Protein AF-A0A194VK82-F1 (afdb_monomer_lite)

Sequence (152 aa):
MAHIVFFLHLVWDFVESDFITFAVPNTAFGVLGAIASSGKITTNQTRRIMLFVIPGTLALNYALGPWRQGVFIMVLTWLYNDLGGGDELFLRELIIAVAYGLFNSGSLDVATGPGNSLSPIGVVWTSIISGIILTTMQVQDLRVIGNAAARL

pLDDT: mean 87.34, std 8.4, range [59.19, 97.19]

Secondary structure (DSSP, 8-state):
-HHHHHHHHHHHHHHHHHIIIIIHHHHHHHHHHHHHHTTSS-HHHHHHHHHHHHHHHHHHHHHHS-HHHHHHHHHHHHHHHTS-TTTSHHHHHHHHHHHHHHHHHHHHHHHH-TT----HHHHHHHHHHHHHHHHHTHHHHHHHHHHHHTT-

Foldseek 3Di:
DVVVVVVVVVVVVVVVVCCVVPVVVVVVVVVVVCCVVVPVADPVRVVVVCVCVLVVQLVVLVVLPLNVLSVVLVVLVCCVPVVVLVVDLLSVQLSVLVNQLSVQLSVVRSVQPPPDHQDPVSNVVSNVSSVCSSPPVSVVVVVVVVVVVVVD

Organism: Cytospora mali (NCBI:txid578113)

Structure (mmCIF, N/CA/C/O backbone):
data_AF-A0A194VK82-F1
#
_entry.id   AF-A0A194VK82-F1
#
loop_
_atom_site.group_PDB
_atom_site.id
_atom_site.type_symbol
_atom_site.label_atom_id
_atom_site.label_alt_id
_atom_site.label_comp_id
_atom_site.label_asym_id
_atom_site.label_entity_id
_atom_site.label_seq_id
_atom_site.pdbx_PDB_ins_code
_atom_site.Cartn_x
_atom_site.Cartn_y
_atom_site.Cartn_z
_atom_site.occupancy
_atom_site.B_iso_or_equiv
_atom_site.auth_seq_id
_atom_site.auth_comp_id
_atom_site.auth_asym_id
_atom_site.auth_atom_id
_atom_site.pdbx_PDB_model_num
ATOM 1 N N . MET A 1 1 ? 11.999 30.332 -23.760 1.00 65.19 1 MET A N 1
ATOM 2 C CA . MET A 1 1 ? 10.694 29.729 -24.114 1.00 65.19 1 MET A CA 1
ATOM 3 C C . MET A 1 1 ? 10.741 28.201 -24.139 1.00 65.19 1 MET A C 1
ATOM 5 O O . MET A 1 1 ? 9.994 27.609 -23.379 1.00 65.19 1 MET A O 1
ATOM 9 N N . ALA A 1 2 ? 11.637 27.551 -24.898 1.00 80.69 2 ALA A N 1
ATOM 10 C CA . ALA A 1 2 ? 11.695 26.078 -24.993 1.00 80.69 2 ALA A CA 1
ATOM 11 C C . ALA A 1 2 ? 11.854 25.343 -23.641 1.00 80.69 2 ALA A C 1
ATOM 13 O O . ALA A 1 2 ? 11.127 24.394 -23.377 1.00 80.69 2 ALA A O 1
ATOM 14 N N . HIS A 1 3 ? 12.726 25.822 -22.746 1.00 85.94 3 HIS A N 1
ATOM 15 C CA . HIS A 1 3 ? 12.911 25.209 -21.420 1.00 85.94 3 HIS A CA 1
ATOM 16 C C . HIS A 1 3 ? 11.690 25.337 -20.498 1.00 85.94 3 HIS A C 1
ATOM 18 O O . HIS A 1 3 ? 11.436 24.441 -19.704 1.00 85.94 3 HIS A O 1
ATOM 24 N N . ILE A 1 4 ? 10.921 26.427 -20.618 1.00 90.69 4 ILE A N 1
ATOM 25 C CA . ILE A 1 4 ? 9.696 26.633 -19.829 1.00 90.69 4 ILE A CA 1
ATOM 26 C C . ILE A 1 4 ? 8.612 25.672 -20.312 1.00 90.69 4 ILE A C 1
ATOM 28 O O . ILE A 1 4 ? 7.976 25.012 -19.502 1.00 90.69 4 ILE A O 1
ATOM 32 N N . VAL A 1 5 ? 8.441 25.549 -21.631 1.00 91.00 5 VAL A N 1
ATOM 33 C CA . VAL A 1 5 ? 7.483 24.605 -22.218 1.00 91.00 5 VAL A CA 1
ATOM 34 C C . VAL A 1 5 ? 7.851 23.168 -21.847 1.00 91.00 5 VAL A C 1
ATOM 36 O O . VAL A 1 5 ? 6.977 22.430 -21.410 1.00 91.00 5 VAL A O 1
ATOM 39 N N . PHE A 1 6 ? 9.130 22.790 -21.937 1.00 90.25 6 PHE A N 1
ATOM 40 C CA . PHE A 1 6 ? 9.605 21.467 -21.521 1.00 90.25 6 PHE A CA 1
ATOM 41 C C . PHE A 1 6 ? 9.346 21.194 -20.035 1.00 90.25 6 PHE A C 1
ATOM 43 O O . PHE A 1 6 ? 8.810 20.147 -19.691 1.00 90.25 6 PHE A O 1
ATOM 50 N N . PHE A 1 7 ? 9.668 22.148 -19.158 1.00 90.88 7 PHE A N 1
ATOM 51 C CA . PHE A 1 7 ? 9.402 22.017 -17.727 1.00 90.88 7 PHE A CA 1
ATOM 52 C C . PHE A 1 7 ? 7.906 21.834 -17.433 1.00 90.88 7 PHE A C 1
ATOM 54 O O . PHE A 1 7 ? 7.544 20.960 -16.653 1.00 90.88 7 PHE A O 1
ATOM 61 N N . LEU A 1 8 ? 7.033 22.606 -18.089 1.00 93.19 8 LEU A N 1
ATOM 62 C CA . LEU A 1 8 ? 5.583 22.473 -17.926 1.00 93.19 8 LEU A CA 1
ATOM 63 C C . LEU A 1 8 ? 5.057 21.114 -18.410 1.00 93.19 8 LEU A C 1
ATOM 65 O O . LEU A 1 8 ? 4.177 20.560 -17.761 1.00 93.19 8 LEU A O 1
ATOM 69 N N . HIS A 1 9 ? 5.608 20.564 -19.497 1.00 88.38 9 HIS A N 1
ATOM 70 C CA . HIS A 1 9 ? 5.262 19.210 -19.949 1.00 88.38 9 HIS A CA 1
ATOM 71 C C . HIS A 1 9 ? 5.713 18.155 -18.938 1.00 88.38 9 HIS A C 1
ATOM 73 O O . HIS A 1 9 ? 4.939 17.276 -18.603 1.00 88.38 9 HIS A O 1
ATOM 79 N N . LEU A 1 10 ? 6.914 18.286 -18.372 1.00 85.62 10 LEU A N 1
ATOM 80 C CA . LEU A 1 10 ? 7.427 17.336 -17.381 1.00 85.62 10 LEU A CA 1
ATOM 81 C C . LEU A 1 10 ? 6.580 17.343 -16.097 1.00 85.62 10 LEU A C 1
ATOM 83 O O . LEU A 1 10 ? 6.268 16.290 -15.547 1.00 85.62 10 LEU A O 1
ATOM 87 N N . VAL A 1 11 ? 6.160 18.529 -15.641 1.00 86.62 11 VAL A N 1
ATOM 88 C CA . VAL A 1 11 ? 5.210 18.660 -14.525 1.00 86.62 11 VAL A CA 1
ATOM 89 C C . VAL A 1 11 ? 3.864 18.027 -14.878 1.00 86.62 11 VAL A C 1
ATOM 91 O O . VAL A 1 11 ? 3.296 17.334 -14.040 1.00 86.62 11 VAL A O 1
ATOM 94 N N . TRP A 1 12 ? 3.361 18.241 -16.097 1.00 89.62 12 TRP A N 1
ATOM 95 C CA . TRP A 1 12 ? 2.122 17.616 -16.555 1.00 89.62 12 TRP A CA 1
ATOM 96 C C . TRP A 1 12 ? 2.226 16.087 -16.574 1.00 89.62 12 TRP A C 1
ATOM 98 O O . TRP A 1 12 ? 1.392 15.440 -15.954 1.00 89.62 12 TRP A O 1
ATOM 108 N N . ASP A 1 13 ? 3.268 15.521 -17.185 1.00 84.44 13 ASP A N 1
ATOM 109 C CA . ASP A 1 13 ? 3.477 14.072 -17.285 1.00 84.44 13 ASP A CA 1
ATOM 110 C C . ASP A 1 13 ? 3.573 13.422 -15.895 1.00 84.44 13 ASP A C 1
ATOM 112 O O . ASP A 1 13 ? 3.011 12.353 -15.648 1.00 84.44 13 ASP A O 1
ATOM 116 N N . PHE A 1 14 ? 4.249 14.094 -14.955 1.00 79.62 14 PHE A N 1
ATOM 117 C CA . PHE A 1 14 ? 4.331 13.651 -13.565 1.00 79.62 14 PHE A CA 1
ATOM 118 C C . PHE A 1 14 ? 2.957 13.672 -12.879 1.00 79.62 14 PHE A C 1
ATOM 120 O O . PHE A 1 14 ? 2.556 12.680 -12.277 1.00 79.62 14 PHE A O 1
ATOM 127 N N . VAL A 1 15 ? 2.199 14.766 -13.016 1.00 84.12 15 VAL A N 1
ATOM 128 C CA . VAL A 1 15 ? 0.849 14.900 -12.438 1.00 84.12 15 VAL A CA 1
ATOM 129 C C . VAL A 1 15 ? -0.135 13.903 -13.054 1.00 84.12 15 VAL A C 1
ATOM 131 O O . VAL A 1 15 ? -0.934 13.309 -12.332 1.00 84.12 15 VAL A O 1
ATOM 134 N N . GLU A 1 16 ? -0.088 13.707 -14.370 1.00 86.81 16 GLU A N 1
ATOM 135 C CA . GLU A 1 16 ? -0.931 12.754 -15.092 1.00 86.81 16 GLU A CA 1
ATOM 136 C C . GLU A 1 16 ? -0.665 11.323 -14.611 1.00 86.81 16 GLU A C 1
ATOM 138 O O . GLU A 1 16 ? -1.602 10.591 -14.275 1.00 86.81 16 GLU A O 1
ATOM 143 N N . SER A 1 17 ? 0.613 10.951 -14.490 1.00 77.25 17 SER A N 1
ATOM 144 C CA . SER A 1 17 ? 1.026 9.662 -13.937 1.00 77.25 17 SER A CA 1
ATOM 145 C C . SER A 1 17 ? 0.560 9.488 -12.487 1.00 77.25 17 SER A C 1
ATOM 147 O O . SER A 1 17 ? -0.044 8.465 -12.142 1.00 77.25 17 SER A O 1
ATOM 149 N N . ASP A 1 18 ? 0.784 10.489 -11.633 1.00 77.38 18 ASP A N 1
ATOM 150 C CA . ASP A 1 18 ? 0.419 10.449 -10.213 1.00 77.38 18 ASP A CA 1
ATOM 151 C C . ASP A 1 18 ? -1.095 10.392 -9.993 1.00 77.38 18 ASP A C 1
ATOM 153 O O . ASP A 1 18 ? -1.570 9.793 -9.024 1.00 77.38 18 ASP A O 1
ATOM 157 N N . PHE A 1 19 ? -1.891 10.970 -10.893 1.00 78.19 19 PHE A N 1
ATOM 158 C CA . PHE A 1 19 ? -3.342 10.940 -10.761 1.00 78.19 19 PHE A CA 1
ATOM 159 C C . PHE A 1 19 ? -3.876 9.500 -10.764 1.00 78.19 19 PHE A C 1
ATOM 161 O O . PHE A 1 19 ? -4.643 9.111 -9.880 1.00 78.19 19 PHE A O 1
ATOM 168 N N . ILE A 1 20 ? -3.438 8.676 -11.717 1.00 76.25 20 ILE A N 1
ATOM 169 C CA . ILE A 1 20 ? -3.895 7.284 -11.826 1.00 76.25 20 ILE A CA 1
ATOM 170 C C . ILE A 1 20 ? -3.196 6.389 -10.800 1.00 76.25 20 ILE A C 1
ATOM 172 O O . ILE A 1 20 ? -3.828 5.494 -10.241 1.00 76.25 20 ILE A O 1
ATOM 176 N N . THR A 1 21 ? -1.909 6.618 -10.539 1.00 68.81 21 THR A N 1
ATOM 177 C CA . THR A 1 21 ? -1.098 5.718 -9.701 1.00 68.81 21 THR A CA 1
ATOM 178 C C . THR A 1 21 ? -1.179 6.021 -8.203 1.00 68.81 21 THR A C 1
ATOM 180 O O . THR A 1 21 ? -1.020 5.105 -7.399 1.00 68.81 21 THR A O 1
ATOM 183 N N . PHE A 1 22 ? -1.510 7.256 -7.812 1.00 73.00 22 PHE A N 1
ATOM 184 C CA . PHE A 1 22 ? -1.644 7.671 -6.413 1.00 73.00 22 PHE A CA 1
ATOM 185 C C . PHE A 1 22 ? -3.023 8.235 -6.084 1.00 73.00 22 PHE A C 1
ATOM 187 O O . PHE A 1 22 ? -3.632 7.797 -5.107 1.00 73.00 22 PHE A O 1
ATOM 194 N N . ALA A 1 23 ? -3.546 9.195 -6.853 1.00 79.31 23 ALA A N 1
ATOM 195 C CA . ALA A 1 23 ? -4.783 9.875 -6.461 1.00 79.31 23 ALA A CA 1
ATOM 196 C C . ALA A 1 23 ? -5.991 8.925 -6.487 1.00 79.31 23 ALA A C 1
ATOM 198 O O . ALA A 1 23 ? -6.752 8.881 -5.517 1.00 79.31 23 ALA A O 1
ATOM 199 N N . VAL A 1 24 ? -6.143 8.117 -7.542 1.00 83.06 24 VAL A N 1
ATOM 200 C CA . VAL A 1 24 ? -7.250 7.153 -7.660 1.00 83.06 24 VAL A CA 1
ATOM 201 C C . VAL A 1 24 ? -7.190 6.066 -6.571 1.00 83.06 24 VAL A C 1
ATOM 203 O O . VAL A 1 24 ? -8.182 5.928 -5.848 1.00 83.06 24 VAL A O 1
ATOM 206 N N . PRO A 1 25 ? -6.071 5.337 -6.361 1.00 78.81 25 PRO A N 1
ATOM 207 C CA . PRO A 1 25 ? -5.979 4.335 -5.299 1.00 78.81 25 PRO A CA 1
ATOM 208 C C . PRO A 1 25 ? -6.186 4.915 -3.898 1.00 78.81 25 PRO A C 1
ATOM 210 O O . PRO A 1 25 ? -6.952 4.350 -3.119 1.00 78.81 25 PRO A O 1
ATOM 213 N N . ASN A 1 26 ? -5.581 6.068 -3.586 1.00 80.38 26 ASN A N 1
ATOM 214 C CA . ASN A 1 26 ? -5.754 6.712 -2.281 1.00 80.38 26 ASN A CA 1
ATOM 215 C C . ASN A 1 26 ? -7.194 7.187 -2.062 1.00 80.38 26 ASN A C 1
ATOM 217 O O . ASN A 1 26 ? -7.731 7.042 -0.965 1.00 80.38 26 ASN A O 1
ATOM 221 N N . THR A 1 27 ? -7.851 7.704 -3.103 1.00 87.81 27 THR A N 1
ATOM 222 C CA . THR A 1 27 ? -9.267 8.088 -3.024 1.00 87.81 27 THR A CA 1
ATOM 223 C C . THR A 1 27 ? -10.147 6.866 -2.794 1.00 87.81 27 THR A C 1
ATOM 225 O O . THR A 1 27 ? -11.009 6.892 -1.917 1.00 87.81 27 THR A O 1
ATOM 228 N N . ALA A 1 28 ? -9.915 5.775 -3.529 1.00 86.94 28 ALA A N 1
ATOM 229 C CA . ALA A 1 28 ? -10.640 4.526 -3.332 1.00 86.94 28 ALA A CA 1
ATOM 230 C C . ALA A 1 28 ? -10.448 3.996 -1.905 1.00 86.94 28 ALA A C 1
ATOM 232 O O . ALA A 1 28 ? -11.429 3.685 -1.233 1.00 86.94 28 ALA A O 1
ATOM 233 N N . PHE A 1 29 ? -9.209 3.973 -1.407 1.00 84.44 29 PHE A N 1
ATOM 234 C CA . PHE A 1 29 ? -8.906 3.580 -0.034 1.00 84.44 29 PHE A CA 1
ATOM 235 C C . PHE A 1 29 ? -9.622 4.471 0.990 1.00 84.44 29 PHE A C 1
ATOM 237 O O . PHE A 1 29 ? -10.271 3.958 1.899 1.00 84.44 29 PHE A O 1
ATOM 244 N N . GLY A 1 30 ? -9.582 5.795 0.814 1.00 86.06 30 GLY A N 1
ATOM 245 C CA . GLY A 1 30 ? -10.252 6.750 1.698 1.00 86.06 30 GLY A CA 1
ATOM 246 C C . GLY A 1 30 ? -11.773 6.584 1.720 1.00 86.06 30 GLY A C 1
ATOM 247 O O . GLY A 1 30 ? -12.379 6.559 2.790 1.00 86.06 30 GLY A O 1
ATOM 248 N N . VAL A 1 31 ? -12.400 6.404 0.554 1.00 89.44 31 VAL A N 1
ATOM 249 C CA . VAL A 1 31 ? -13.848 6.165 0.439 1.00 89.44 31 VAL A CA 1
ATOM 250 C C . VAL A 1 31 ? -14.234 4.830 1.071 1.00 89.44 31 VAL A C 1
ATOM 252 O O . VAL A 1 31 ? -15.183 4.777 1.854 1.00 89.44 31 VAL A O 1
ATOM 255 N N . LEU A 1 32 ? -13.497 3.755 0.782 1.00 87.56 32 LEU A N 1
ATOM 256 C CA . LEU A 1 32 ? -13.746 2.439 1.373 1.00 87.56 32 LEU A CA 1
ATOM 257 C C . LEU A 1 32 ? -13.561 2.465 2.895 1.00 87.56 32 LEU A C 1
ATOM 259 O O . LEU A 1 32 ? -14.395 1.921 3.619 1.00 87.56 32 LEU A O 1
ATOM 263 N N . GLY A 1 33 ? -12.528 3.154 3.384 1.00 84.31 33 GLY A N 1
ATOM 264 C CA . GLY A 1 33 ? -12.291 3.373 4.809 1.00 84.31 33 GLY A CA 1
ATOM 265 C C . GLY A 1 33 ? -13.426 4.152 5.478 1.00 84.31 33 GLY A C 1
ATOM 266 O O . GLY A 1 33 ? -13.903 3.752 6.538 1.00 84.31 33 GLY A O 1
ATOM 267 N N . ALA A 1 34 ? -13.929 5.211 4.836 1.00 87.75 34 ALA A N 1
ATOM 268 C CA . ALA A 1 34 ? -15.075 5.976 5.329 1.00 87.75 34 ALA A CA 1
ATOM 269 C C . ALA A 1 34 ? -16.368 5.141 5.362 1.00 87.75 34 ALA A C 1
ATOM 271 O O . ALA A 1 34 ? -17.156 5.234 6.303 1.00 87.75 34 ALA A O 1
ATOM 272 N N . ILE A 1 35 ? -16.595 4.287 4.360 1.00 86.94 35 ILE A N 1
ATOM 273 C CA . ILE A 1 35 ? -17.729 3.354 4.358 1.00 86.94 35 ILE A CA 1
ATOM 274 C C . ILE A 1 35 ? -17.592 2.357 5.513 1.00 86.94 35 ILE A C 1
ATOM 276 O O . ILE A 1 35 ? -18.567 2.135 6.234 1.00 86.94 35 ILE A O 1
ATOM 280 N N . ALA A 1 36 ? -16.395 1.807 5.724 1.00 83.44 36 ALA A N 1
ATOM 281 C CA . ALA A 1 36 ? -16.125 0.865 6.805 1.00 83.44 36 ALA A CA 1
ATOM 282 C C . ALA A 1 36 ? -16.342 1.490 8.195 1.00 83.44 36 ALA A C 1
ATOM 284 O O . ALA A 1 36 ? -16.916 0.841 9.066 1.00 83.44 36 ALA A O 1
ATOM 285 N N . SER A 1 37 ? -15.959 2.756 8.396 1.00 82.50 37 SER A N 1
ATOM 286 C CA . SER A 1 37 ? -16.136 3.458 9.675 1.00 82.50 37 SER A CA 1
ATOM 287 C C . SER A 1 37 ? -17.549 4.009 9.901 1.00 82.50 37 SER A C 1
ATOM 289 O O . SER A 1 37 ? -17.938 4.247 11.041 1.00 82.50 37 SER A O 1
ATOM 291 N N . SER A 1 38 ? -18.362 4.157 8.849 1.00 86.94 38 SER A N 1
ATOM 292 C CA . SER A 1 38 ? -19.734 4.688 8.942 1.00 86.94 38 SER A CA 1
ATOM 293 C C . SER A 1 38 ? -20.762 3.756 9.610 1.00 86.94 38 SER A C 1
ATOM 295 O O . SER A 1 38 ? -21.944 4.090 9.662 1.00 86.94 38 SER A O 1
ATOM 297 N N . GLY A 1 39 ? -20.356 2.564 10.065 1.00 80.88 39 GLY A N 1
ATOM 298 C CA . GLY A 1 39 ? -21.247 1.559 10.666 1.00 80.88 39 GLY A CA 1
ATOM 299 C C . GLY A 1 39 ? -22.184 0.859 9.672 1.00 80.88 39 GLY A C 1
ATOM 300 O O . GLY A 1 39 ? -22.965 -0.005 10.064 1.00 80.88 39 GLY A O 1
ATOM 301 N N . LYS A 1 40 ? -22.099 1.194 8.377 1.00 85.94 40 LYS A N 1
ATOM 302 C CA . LYS A 1 40 ? -22.895 0.578 7.300 1.00 85.94 40 LYS A CA 1
ATOM 303 C C . LYS A 1 40 ? -22.484 -0.861 6.982 1.00 85.94 40 LYS A C 1
ATOM 305 O O . LYS A 1 40 ? -23.258 -1.594 6.374 1.00 85.94 40 LYS A O 1
ATOM 310 N N . ILE A 1 41 ? -21.273 -1.254 7.370 1.00 87.88 41 ILE A N 1
ATOM 311 C CA . ILE A 1 41 ? -20.754 -2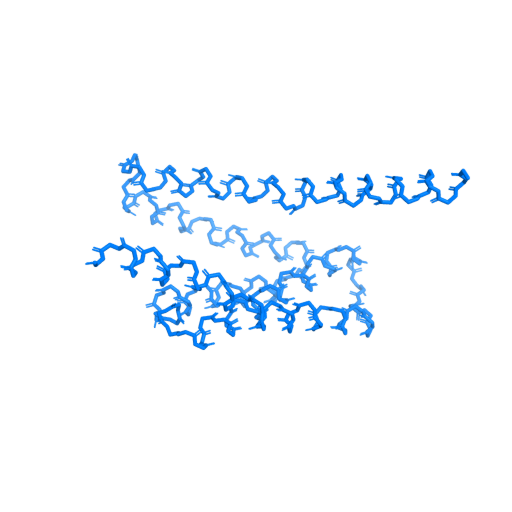.616 7.254 1.00 87.88 41 ILE A CA 1
ATOM 312 C C . ILE A 1 41 ? -20.451 -3.127 8.662 1.00 87.88 41 ILE A C 1
ATOM 314 O O . ILE A 1 41 ? -19.772 -2.468 9.444 1.00 87.88 41 ILE A O 1
ATOM 318 N N . THR A 1 42 ? -20.948 -4.322 8.980 1.00 88.94 42 THR A N 1
ATOM 319 C CA . THR A 1 42 ? -20.662 -4.988 10.257 1.00 88.94 42 THR A CA 1
ATOM 320 C C . THR A 1 42 ? -19.282 -5.646 10.244 1.00 88.94 42 THR A C 1
ATOM 322 O O . THR A 1 42 ? -18.820 -6.123 9.208 1.00 88.94 42 THR A O 1
ATOM 325 N N . THR A 1 43 ? -18.661 -5.803 11.415 1.00 87.62 43 THR A N 1
ATOM 326 C CA . THR A 1 43 ? -17.365 -6.492 11.571 1.00 87.62 43 THR A CA 1
ATOM 327 C C . THR A 1 43 ? -17.359 -7.896 10.959 1.00 87.62 43 THR A C 1
ATOM 329 O O . THR A 1 43 ? -16.390 -8.304 10.320 1.00 87.62 43 THR A O 1
ATOM 332 N N . ASN A 1 44 ? -18.471 -8.630 11.082 1.00 91.94 44 ASN A N 1
ATOM 333 C CA . ASN A 1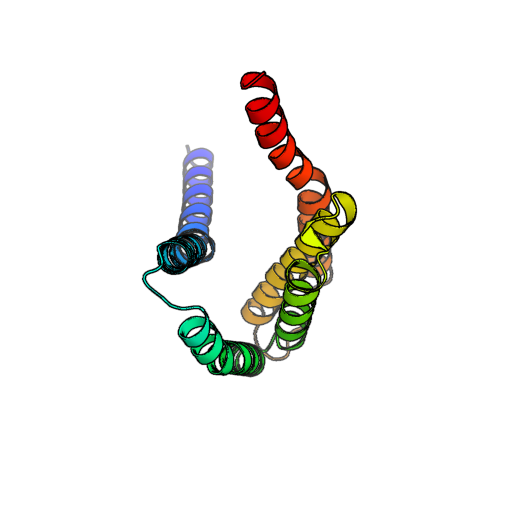 44 ? -18.618 -9.960 10.489 1.00 91.94 44 ASN A CA 1
ATOM 334 C C . ASN A 1 44 ? -18.639 -9.925 8.954 1.00 91.94 44 ASN A C 1
ATOM 336 O O . ASN A 1 44 ? -18.084 -10.822 8.317 1.00 91.94 44 ASN A O 1
ATOM 340 N N . GLN A 1 45 ? -19.261 -8.906 8.354 1.00 91.31 45 GLN A N 1
ATOM 341 C CA . GLN A 1 45 ? -19.236 -8.709 6.904 1.00 91.31 45 GLN A CA 1
ATOM 342 C C . GLN A 1 45 ? -17.830 -8.337 6.432 1.00 91.31 45 GLN A C 1
ATOM 344 O O . GLN A 1 45 ? -17.337 -8.972 5.503 1.00 91.31 45 GLN A O 1
ATOM 349 N N . THR A 1 46 ? -17.150 -7.402 7.106 1.00 89.19 46 THR A N 1
ATOM 350 C CA . THR A 1 46 ? -15.764 -7.036 6.771 1.00 89.19 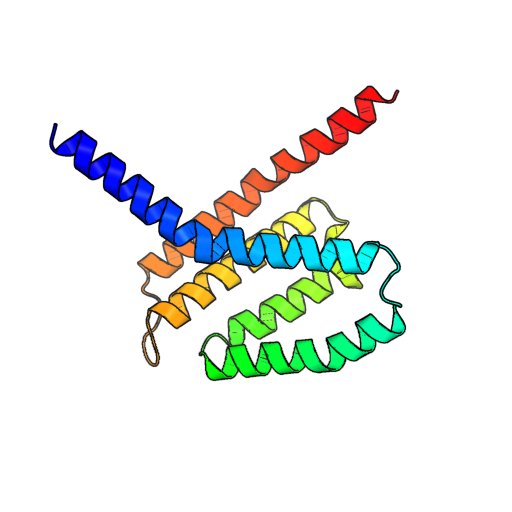46 THR A CA 1
ATOM 351 C C . THR A 1 46 ? -14.848 -8.253 6.840 1.00 89.19 46 THR A C 1
ATOM 353 O O . THR A 1 46 ? -14.122 -8.526 5.888 1.00 89.19 46 THR A O 1
ATOM 356 N N . ARG A 1 47 ? -14.940 -9.053 7.913 1.00 91.50 47 ARG A N 1
ATOM 357 C CA . ARG A 1 47 ? -14.170 -10.296 8.057 1.00 91.50 47 ARG A CA 1
ATOM 358 C C . ARG A 1 47 ? -14.409 -11.248 6.885 1.00 91.50 47 ARG A C 1
ATOM 360 O O . ARG A 1 47 ? -13.452 -11.766 6.323 1.00 91.50 47 ARG A O 1
ATOM 367 N N . ARG A 1 48 ? -15.670 -11.483 6.500 1.00 94.12 48 ARG A N 1
ATOM 368 C CA . ARG A 1 48 ? -16.004 -12.358 5.360 1.00 94.12 48 ARG A CA 1
ATOM 369 C C . ARG A 1 48 ? -15.427 -11.841 4.047 1.00 94.12 48 ARG A C 1
ATOM 371 O O . ARG A 1 48 ? -14.934 -12.645 3.269 1.00 94.12 48 ARG A O 1
ATOM 378 N N . ILE A 1 49 ? -15.459 -10.531 3.816 1.00 92.88 49 ILE A N 1
ATOM 379 C CA . ILE A 1 49 ? -14.854 -9.916 2.629 1.00 92.88 49 ILE A CA 1
ATOM 380 C C . ILE A 1 49 ? -13.335 -10.129 2.641 1.00 92.88 49 ILE A C 1
ATOM 382 O O . ILE A 1 49 ? -12.779 -10.598 1.650 1.00 92.88 49 ILE A O 1
ATOM 386 N N . MET A 1 50 ? -12.667 -9.869 3.771 1.00 90.81 50 MET A N 1
ATOM 387 C CA . MET A 1 50 ? -11.216 -10.052 3.904 1.00 90.81 50 MET A CA 1
ATOM 388 C C . MET A 1 50 ? -10.767 -11.495 3.638 1.00 90.81 50 MET A C 1
ATOM 390 O O . MET A 1 50 ? -9.706 -11.685 3.048 1.00 90.81 50 MET A O 1
ATOM 394 N N . LEU A 1 51 ? -11.583 -12.503 3.985 1.00 94.62 51 LEU A N 1
ATOM 395 C CA . LEU A 1 51 ? -11.291 -13.914 3.680 1.00 94.62 51 LEU A CA 1
ATOM 396 C C . LEU A 1 51 ? -11.125 -14.190 2.178 1.00 94.62 51 LEU A C 1
ATOM 398 O O . LEU A 1 51 ? -10.430 -15.136 1.824 1.00 94.62 51 LEU A O 1
ATOM 402 N N . PHE A 1 52 ? -11.736 -13.385 1.306 1.00 95.44 52 PHE A N 1
ATOM 403 C CA . PHE A 1 52 ? -11.578 -13.498 -0.147 1.00 95.44 52 PHE A CA 1
ATOM 404 C C . PHE A 1 52 ? -10.591 -12.474 -0.708 1.00 95.44 52 PHE A C 1
ATOM 406 O O . PHE A 1 52 ? -9.798 -12.808 -1.587 1.00 95.44 52 PHE A O 1
ATOM 413 N N . VAL A 1 53 ? -10.604 -11.244 -0.189 1.00 92.06 53 VAL A N 1
ATOM 414 C CA . VAL A 1 53 ? -9.728 -10.164 -0.665 1.00 92.06 53 VAL A CA 1
ATOM 415 C C . VAL A 1 53 ? -8.261 -10.476 -0.389 1.00 92.06 53 VAL A C 1
ATOM 417 O O . VAL A 1 53 ? -7.443 -10.279 -1.277 1.00 92.06 53 VAL A O 1
ATOM 420 N N . ILE A 1 54 ? -7.909 -11.006 0.788 1.00 93.81 54 ILE A N 1
ATOM 421 C CA . ILE A 1 54 ? -6.507 -11.309 1.119 1.00 93.81 54 ILE A CA 1
ATOM 422 C C . ILE A 1 54 ? -5.926 -12.367 0.159 1.00 93.81 54 ILE A C 1
ATOM 424 O O . ILE A 1 54 ? -4.923 -12.068 -0.496 1.00 93.81 54 ILE A O 1
ATOM 428 N N . PRO A 1 55 ? -6.540 -13.559 -0.015 1.00 95.62 55 PRO A N 1
ATOM 429 C CA . PRO A 1 55 ? -6.062 -14.529 -0.999 1.00 95.62 55 PRO A CA 1
ATOM 430 C C . PRO A 1 55 ? -6.110 -14.002 -2.434 1.00 95.62 55 PRO A C 1
ATOM 432 O O . PRO A 1 55 ? -5.183 -14.256 -3.196 1.00 95.62 55 PRO A O 1
ATOM 435 N N . GLY A 1 56 ? -7.152 -13.248 -2.799 1.00 96.38 56 GLY A N 1
ATOM 436 C CA . GLY A 1 56 ? -7.281 -12.651 -4.129 1.00 96.38 56 GLY A CA 1
ATOM 437 C C . GLY A 1 56 ? -6.142 -11.681 -4.446 1.00 96.38 56 GLY A C 1
ATOM 438 O O . GLY A 1 56 ? -5.535 -11.769 -5.509 1.00 96.38 56 GLY A O 1
ATOM 439 N N . THR A 1 57 ? -5.785 -10.814 -3.498 1.00 93.19 57 THR A N 1
ATOM 440 C CA . THR A 1 57 ? -4.651 -9.891 -3.620 1.00 93.19 57 THR A CA 1
ATOM 441 C C . THR A 1 57 ? -3.330 -10.646 -3.735 1.00 93.19 57 THR A C 1
ATOM 443 O O . THR A 1 57 ? -2.502 -10.301 -4.575 1.00 93.19 57 THR A O 1
ATOM 446 N N . LEU A 1 58 ? -3.112 -11.698 -2.940 1.00 95.00 58 LEU A N 1
ATOM 447 C CA . LEU A 1 58 ? -1.895 -12.512 -3.045 1.00 95.00 58 LEU A CA 1
ATOM 448 C C . LEU A 1 58 ? -1.813 -13.254 -4.387 1.00 95.00 58 LEU A C 1
ATOM 450 O O . LEU A 1 58 ? -0.750 -13.272 -5.005 1.00 95.00 58 LEU A O 1
ATOM 454 N N . ALA A 1 59 ? -2.928 -13.801 -4.874 1.00 96.06 59 ALA A N 1
ATOM 455 C CA . ALA A 1 59 ? -3.005 -14.441 -6.185 1.00 96.06 59 ALA A CA 1
ATOM 456 C C . ALA A 1 59 ? -2.736 -13.447 -7.325 1.00 96.06 59 ALA A C 1
ATOM 458 O O . ALA A 1 59 ? -2.018 -13.777 -8.266 1.00 96.06 59 ALA A O 1
ATOM 459 N N . LEU A 1 60 ? -3.248 -12.217 -7.221 1.00 93.50 60 LEU A N 1
ATOM 460 C CA . LEU A 1 60 ? -2.974 -11.157 -8.188 1.00 93.50 60 LEU A CA 1
ATOM 461 C C . LEU A 1 60 ? -1.493 -10.756 -8.183 1.00 93.50 60 LEU A C 1
ATOM 463 O O . LEU A 1 60 ? -0.889 -10.674 -9.246 1.00 93.50 60 LEU A O 1
ATOM 467 N N . ASN A 1 61 ? -0.884 -10.570 -7.008 1.00 92.94 61 ASN A N 1
ATOM 468 C CA . ASN A 1 61 ? 0.554 -10.292 -6.905 1.00 92.94 61 ASN A CA 1
ATOM 469 C C . ASN A 1 61 ? 1.398 -11.430 -7.493 1.00 92.94 61 ASN A C 1
ATOM 471 O O . ASN A 1 61 ? 2.413 -11.179 -8.136 1.00 92.94 61 ASN A O 1
ATOM 475 N N . TYR A 1 62 ? 0.968 -12.680 -7.312 1.00 93.81 62 TYR A N 1
ATOM 476 C CA . TYR A 1 62 ? 1.607 -13.827 -7.947 1.00 93.81 62 TYR A CA 1
ATOM 477 C C . TYR A 1 62 ? 1.487 -13.795 -9.471 1.00 93.81 62 TYR A C 1
ATOM 479 O O . TYR A 1 62 ? 2.488 -13.967 -10.161 1.00 93.81 62 TYR A O 1
ATOM 487 N N . ALA A 1 63 ? 0.295 -13.512 -9.997 1.00 92.75 63 ALA A N 1
ATOM 488 C CA . ALA A 1 63 ? 0.064 -13.422 -11.435 1.00 92.75 63 ALA A CA 1
ATOM 489 C C . ALA A 1 63 ? 0.828 -12.260 -12.098 1.00 92.75 63 ALA A C 1
ATOM 491 O O . ALA A 1 63 ? 1.258 -12.390 -13.241 1.00 92.75 63 ALA A O 1
ATOM 492 N N . LEU A 1 64 ? 1.003 -11.141 -11.389 1.00 90.50 64 LEU A N 1
ATOM 493 C CA . LEU A 1 64 ? 1.708 -9.956 -11.888 1.00 90.50 64 LEU A CA 1
ATOM 494 C C . LEU A 1 64 ? 3.233 -10.022 -11.705 1.00 90.50 64 LEU A C 1
ATOM 496 O O . LEU A 1 64 ? 3.938 -9.227 -12.318 1.00 90.50 64 LEU A O 1
ATOM 500 N N . GLY A 1 65 ? 3.747 -10.936 -10.873 1.00 91.44 65 GLY A N 1
ATOM 501 C CA . GLY A 1 65 ? 5.181 -11.091 -10.603 1.00 91.44 65 GLY A CA 1
ATOM 502 C C . GLY A 1 65 ? 5.656 -10.734 -9.183 1.00 91.44 65 GLY A C 1
ATOM 503 O O . GLY A 1 65 ? 6.385 -11.551 -8.610 1.00 91.44 65 GLY A O 1
ATOM 504 N N . PRO A 1 66 ? 5.253 -9.606 -8.552 1.00 93.00 66 PRO A N 1
ATOM 505 C CA . PRO A 1 66 ? 5.844 -9.122 -7.297 1.00 93.00 66 PRO A CA 1
ATOM 506 C C . PRO A 1 66 ? 5.275 -9.831 -6.051 1.00 93.00 66 PRO A C 1
ATOM 508 O O . PRO A 1 66 ? 4.863 -9.216 -5.062 1.00 93.00 66 PRO A O 1
ATOM 511 N N . TRP A 1 67 ? 5.224 -11.162 -6.072 1.00 92.56 67 TRP A N 1
ATOM 512 C CA . TRP A 1 67 ? 4.615 -11.964 -5.010 1.00 92.56 67 TRP A CA 1
ATOM 513 C C . TRP A 1 67 ? 5.349 -11.844 -3.672 1.00 92.56 67 TRP A C 1
ATOM 515 O O . TRP A 1 67 ? 4.714 -11.896 -2.619 1.00 92.56 67 TRP A O 1
ATOM 525 N N . ARG A 1 68 ? 6.677 -11.652 -3.694 1.00 93.94 68 ARG A N 1
ATOM 526 C CA . ARG A 1 68 ? 7.491 -11.501 -2.476 1.00 93.94 68 ARG A CA 1
ATOM 527 C C . ARG A 1 68 ? 7.080 -10.231 -1.742 1.00 93.94 68 ARG A C 1
ATOM 529 O O . ARG A 1 68 ? 6.779 -10.279 -0.553 1.00 93.94 68 ARG A O 1
ATOM 536 N N . GLN A 1 69 ? 7.014 -9.123 -2.473 1.00 94.69 69 GLN A N 1
ATOM 537 C CA . GLN A 1 69 ? 6.588 -7.818 -1.985 1.00 94.69 69 GLN A CA 1
ATOM 538 C C . GLN A 1 69 ? 5.160 -7.909 -1.437 1.00 94.69 69 GLN A C 1
ATOM 540 O O . GLN A 1 69 ? 4.924 -7.501 -0.302 1.00 94.69 69 GLN A O 1
ATOM 545 N N . GLY A 1 70 ? 4.241 -8.541 -2.179 1.00 93.38 70 GLY A N 1
ATOM 546 C CA . GLY A 1 70 ? 2.857 -8.748 -1.742 1.00 93.38 70 GLY A CA 1
ATOM 547 C C . GLY A 1 70 ? 2.730 -9.514 -0.417 1.00 93.38 70 GLY A C 1
ATOM 548 O O . GLY A 1 70 ? 1.987 -9.093 0.470 1.00 93.38 70 GLY A O 1
ATOM 549 N N . VAL A 1 71 ? 3.485 -10.604 -0.239 1.00 96.19 71 VAL A N 1
ATOM 550 C CA . VAL A 1 71 ? 3.489 -11.375 1.018 1.00 96.19 71 VAL A CA 1
ATOM 551 C C . VAL A 1 71 ? 4.076 -10.558 2.169 1.00 96.19 71 VAL A C 1
ATOM 553 O O . VAL A 1 71 ? 3.473 -10.500 3.240 1.00 96.19 71 VAL A O 1
ATOM 556 N N . PHE A 1 72 ? 5.220 -9.896 1.965 1.00 96.94 72 PHE A N 1
ATOM 557 C CA . PHE A 1 72 ? 5.841 -9.091 3.019 1.00 96.94 72 PHE A CA 1
ATOM 558 C C . PHE A 1 72 ? 4.963 -7.913 3.443 1.00 96.94 72 PHE A C 1
ATOM 560 O O . PHE A 1 72 ? 4.837 -7.667 4.637 1.00 96.94 72 PHE A O 1
ATOM 567 N N . ILE A 1 73 ? 4.301 -7.230 2.506 1.00 95.25 73 ILE A N 1
ATOM 568 C CA . ILE A 1 73 ? 3.363 -6.148 2.835 1.00 95.25 73 ILE A CA 1
ATOM 569 C C . ILE A 1 73 ? 2.196 -6.678 3.679 1.00 95.25 73 ILE A C 1
ATOM 571 O O . ILE A 1 73 ? 1.800 -6.017 4.638 1.00 95.25 73 ILE A O 1
ATOM 575 N N . MET A 1 74 ? 1.680 -7.881 3.401 1.00 94.69 74 MET A N 1
ATOM 576 C CA . MET A 1 74 ? 0.630 -8.494 4.227 1.00 94.69 74 MET A CA 1
ATOM 577 C C . MET A 1 74 ? 1.120 -8.775 5.657 1.00 94.69 74 MET A C 1
ATOM 579 O O . MET A 1 74 ? 0.418 -8.480 6.623 1.00 94.69 74 MET A O 1
ATOM 583 N N . VAL A 1 75 ? 2.349 -9.281 5.804 1.00 96.75 75 VAL A N 1
ATOM 584 C CA . VAL A 1 75 ? 2.977 -9.513 7.116 1.00 96.75 75 VAL A CA 1
ATOM 585 C C . VAL A 1 75 ? 3.197 -8.201 7.869 1.00 96.75 75 VAL A C 1
ATOM 587 O O . VAL A 1 75 ? 2.879 -8.119 9.052 1.00 96.75 75 VAL A O 1
ATOM 590 N N . LEU A 1 76 ? 3.699 -7.161 7.199 1.00 97.00 76 LEU A N 1
ATOM 591 C CA . LEU A 1 76 ? 3.892 -5.840 7.800 1.00 97.00 76 LEU A CA 1
ATOM 592 C C . LEU A 1 76 ? 2.564 -5.189 8.190 1.00 97.00 76 LEU A C 1
ATOM 594 O O . LEU A 1 76 ? 2.491 -4.552 9.232 1.00 97.00 76 LEU A O 1
ATOM 598 N N . THR A 1 77 ? 1.505 -5.391 7.402 1.00 94.62 77 THR A N 1
ATOM 599 C CA . THR A 1 77 ? 0.153 -4.909 7.728 1.00 94.62 77 THR A CA 1
ATOM 600 C C . THR A 1 77 ? -0.358 -5.548 9.016 1.00 94.62 77 THR A C 1
ATOM 602 O O . THR A 1 77 ? -0.895 -4.850 9.873 1.00 94.62 77 THR A O 1
ATOM 605 N N . TRP A 1 78 ? -0.157 -6.856 9.179 1.00 95.56 78 TRP A N 1
ATOM 606 C CA . TRP A 1 78 ? -0.493 -7.565 10.413 1.00 95.56 78 TRP A CA 1
ATOM 607 C C . TRP A 1 78 ? 0.373 -7.105 11.598 1.00 95.56 78 TRP A C 1
ATOM 609 O O . TRP A 1 78 ? -0.150 -6.826 12.672 1.00 95.56 78 TRP A O 1
ATOM 619 N N . LEU A 1 79 ? 1.686 -6.944 11.399 1.00 97.19 79 LEU A N 1
ATOM 620 C CA . LEU A 1 79 ? 2.598 -6.438 12.432 1.00 97.19 79 LEU A CA 1
ATOM 621 C C . LEU A 1 79 ? 2.208 -5.025 12.897 1.00 97.19 79 LEU A C 1
ATOM 623 O O . LEU A 1 79 ? 2.243 -4.727 14.088 1.00 97.19 79 LEU A O 1
ATOM 627 N N . TYR A 1 80 ? 1.820 -4.167 11.955 1.00 96.06 80 TYR A N 1
ATOM 628 C CA . TYR A 1 80 ? 1.386 -2.803 12.223 1.00 96.06 80 TYR A CA 1
ATOM 629 C C . TYR A 1 80 ? 0.079 -2.765 13.022 1.00 96.06 80 TYR A C 1
ATOM 631 O O . TYR A 1 80 ? 0.006 -2.055 14.021 1.00 96.06 80 TYR A O 1
ATOM 639 N N . ASN A 1 81 ? -0.945 -3.506 12.579 1.00 94.12 81 ASN A N 1
ATOM 640 C CA . ASN A 1 81 ? -2.306 -3.388 13.111 1.00 94.12 81 ASN A CA 1
ATOM 641 C C . ASN A 1 81 ? -2.586 -4.358 14.266 1.00 94.12 81 ASN A C 1
ATOM 643 O O . ASN A 1 81 ? -3.028 -3.936 15.327 1.00 94.12 81 ASN A O 1
ATOM 647 N N . ASP A 1 82 ? -2.360 -5.656 14.068 1.00 94.06 82 ASP A N 1
ATOM 648 C CA . ASP A 1 82 ? -2.786 -6.698 15.009 1.00 94.06 82 ASP A CA 1
ATOM 649 C C . ASP A 1 82 ? -1.795 -6.892 16.161 1.00 94.06 82 ASP A C 1
ATOM 651 O O . ASP A 1 82 ? -2.199 -7.236 17.271 1.00 94.06 82 ASP A O 1
ATOM 655 N N . LEU A 1 83 ? -0.500 -6.674 15.908 1.00 95.94 83 LEU A N 1
ATOM 656 C CA . LEU A 1 83 ? 0.537 -6.713 16.946 1.00 95.94 83 LEU A CA 1
ATOM 657 C C . LEU A 1 83 ? 0.826 -5.345 17.581 1.00 95.94 83 LEU A C 1
ATOM 659 O O . LEU A 1 83 ? 1.688 -5.265 18.454 1.00 95.94 83 LEU A O 1
ATOM 663 N N . GLY A 1 84 ? 0.133 -4.285 17.159 1.00 94.06 84 GLY A N 1
ATOM 664 C CA . GLY A 1 84 ? 0.300 -2.943 17.725 1.00 94.06 84 GLY A CA 1
ATOM 665 C C . GLY A 1 84 ? 1.616 -2.256 17.352 1.00 94.06 84 GLY A C 1
ATOM 666 O O . GLY A 1 84 ? 1.999 -1.278 17.985 1.00 94.06 84 GLY A O 1
ATOM 667 N N . GLY A 1 85 ? 2.328 -2.713 16.313 1.00 93.94 85 GLY A N 1
ATOM 668 C CA . GLY A 1 85 ? 3.554 -2.050 15.856 1.00 93.94 85 GLY A CA 1
ATOM 669 C C . GLY A 1 85 ? 3.338 -0.591 15.432 1.00 93.94 85 GLY A C 1
ATOM 670 O O . GLY A 1 85 ? 4.280 0.197 15.459 1.00 93.94 85 GLY A O 1
ATOM 671 N N . GLY A 1 86 ? 2.104 -0.222 15.070 1.00 91.25 86 GLY A N 1
ATOM 672 C CA . GLY A 1 86 ? 1.701 1.154 14.781 1.00 91.25 86 GLY A CA 1
ATOM 673 C C . GLY A 1 86 ? 1.546 2.059 16.011 1.00 91.25 86 GLY A C 1
ATOM 674 O O . GLY A 1 86 ? 1.531 3.281 15.862 1.00 91.25 86 GLY A O 1
ATOM 675 N N . ASP A 1 87 ? 1.462 1.502 17.218 1.00 91.88 87 ASP A N 1
ATOM 676 C CA . ASP A 1 87 ? 1.335 2.292 18.450 1.00 91.88 87 ASP A CA 1
ATOM 677 C C . ASP A 1 87 ? 2.701 2.809 18.942 1.00 91.88 87 ASP A C 1
ATOM 679 O O . ASP A 1 87 ? 2.788 3.792 19.679 1.00 91.88 87 ASP A O 1
ATOM 683 N N . GLU A 1 88 ? 3.783 2.184 18.480 1.00 89.19 88 GLU A N 1
ATOM 684 C CA . GLU A 1 88 ? 5.165 2.499 18.832 1.00 89.19 88 GLU A CA 1
ATOM 685 C C . GLU A 1 88 ? 5.764 3.510 17.846 1.00 89.19 88 GLU A C 1
ATOM 687 O O . GLU A 1 88 ? 6.005 3.175 16.689 1.00 89.19 88 GLU A O 1
ATOM 692 N N . LEU A 1 89 ? 6.072 4.735 18.296 1.00 84.50 89 LEU A N 1
ATOM 693 C CA . LEU A 1 89 ? 6.506 5.840 17.419 1.00 84.50 89 LEU A CA 1
ATOM 694 C C . LEU A 1 89 ? 7.632 5.445 16.452 1.00 84.50 89 LEU A C 1
ATOM 696 O O . LEU A 1 89 ? 7.515 5.643 15.251 1.00 84.50 89 LEU A O 1
ATOM 700 N N . PHE A 1 90 ? 8.720 4.856 16.951 1.00 87.81 90 PHE A N 1
ATOM 701 C CA . PHE A 1 90 ? 9.853 4.494 16.093 1.00 87.81 90 PHE A CA 1
ATOM 702 C C . PHE A 1 90 ? 9.557 3.283 15.196 1.00 87.81 90 PHE A C 1
ATOM 704 O O . PHE A 1 90 ? 9.918 3.271 14.018 1.00 87.81 90 PHE A O 1
ATOM 711 N N . LEU A 1 91 ? 8.910 2.255 15.749 1.00 91.12 91 LEU A N 1
ATOM 712 C CA . LEU A 1 91 ? 8.636 1.013 15.029 1.00 91.12 91 LEU A CA 1
ATOM 713 C C . LEU A 1 91 ? 7.591 1.229 13.930 1.00 91.12 91 LEU A C 1
ATOM 715 O O . LEU A 1 91 ? 7.742 0.675 12.842 1.00 91.12 91 LEU A O 1
ATOM 719 N N . ARG A 1 92 ? 6.595 2.084 14.175 1.00 93.00 92 ARG A N 1
ATOM 720 C CA . ARG A 1 92 ? 5.607 2.512 13.189 1.00 93.00 92 ARG A CA 1
ATOM 721 C C . ARG A 1 92 ? 6.282 3.086 11.951 1.00 93.00 92 ARG A C 1
ATOM 723 O O . ARG A 1 92 ? 6.052 2.584 10.851 1.00 93.00 92 ARG A O 1
ATOM 730 N N . GLU A 1 93 ? 7.136 4.096 12.125 1.00 92.38 93 GLU A N 1
ATOM 731 C CA . GLU A 1 93 ? 7.801 4.756 10.995 1.00 92.38 93 GLU A CA 1
ATOM 732 C C . GLU A 1 93 ? 8.725 3.795 10.242 1.00 92.38 93 GLU A C 1
ATOM 734 O O . GLU A 1 93 ? 8.792 3.824 9.013 1.00 92.38 93 GLU A O 1
ATOM 739 N N . LEU A 1 94 ? 9.386 2.882 10.961 1.00 94.06 94 LEU A N 1
ATOM 740 C CA . LEU A 1 94 ? 10.197 1.835 10.348 1.00 94.06 94 LEU A CA 1
ATOM 741 C C . LEU A 1 94 ? 9.353 0.876 9.498 1.00 94.06 94 LEU A C 1
ATOM 743 O O . LEU A 1 94 ? 9.713 0.595 8.354 1.00 94.06 94 LEU A O 1
ATOM 747 N N . ILE A 1 95 ? 8.226 0.392 10.027 1.00 95.44 95 ILE A N 1
ATOM 748 C CA . ILE A 1 95 ? 7.312 -0.498 9.303 1.00 95.44 95 ILE A CA 1
ATOM 749 C C . ILE A 1 95 ? 6.765 0.201 8.054 1.00 95.44 95 ILE A C 1
ATOM 751 O O . ILE A 1 95 ? 6.789 -0.391 6.973 1.00 95.44 95 ILE A O 1
ATOM 755 N N . ILE A 1 96 ? 6.315 1.456 8.176 1.00 93.25 96 ILE A N 1
ATOM 756 C CA . ILE A 1 96 ? 5.773 2.216 7.044 1.00 93.25 96 ILE A CA 1
ATOM 757 C C . ILE A 1 96 ? 6.854 2.446 5.979 1.00 93.25 96 ILE A C 1
ATOM 759 O O . ILE A 1 96 ? 6.606 2.199 4.799 1.00 93.25 96 ILE A O 1
ATOM 763 N N . ALA A 1 97 ? 8.064 2.851 6.369 1.00 94.12 97 ALA A N 1
ATOM 764 C CA . ALA A 1 97 ? 9.164 3.067 5.433 1.00 94.12 97 ALA A CA 1
ATOM 765 C C . ALA A 1 97 ? 9.513 1.800 4.638 1.00 94.12 97 ALA A C 1
ATOM 767 O O . ALA A 1 97 ? 9.660 1.854 3.415 1.00 94.12 97 ALA A O 1
ATOM 768 N N . VAL A 1 98 ? 9.591 0.645 5.309 1.00 95.81 98 VAL A N 1
ATOM 769 C CA . VAL A 1 98 ? 9.833 -0.644 4.645 1.00 95.81 98 VAL A CA 1
ATOM 770 C C . VAL A 1 98 ? 8.664 -1.018 3.730 1.00 95.81 98 VAL A C 1
ATOM 772 O O . VAL A 1 98 ? 8.893 -1.458 2.603 1.00 95.81 98 VAL A O 1
ATOM 775 N N . ALA A 1 99 ? 7.418 -0.818 4.168 1.00 94.56 99 ALA A N 1
ATOM 776 C CA . ALA A 1 99 ? 6.235 -1.115 3.363 1.00 94.56 99 ALA A CA 1
ATOM 777 C C . ALA A 1 99 ? 6.190 -0.283 2.069 1.00 94.56 99 ALA A C 1
ATOM 779 O O . ALA A 1 99 ? 5.955 -0.842 0.998 1.00 94.56 99 ALA A O 1
ATOM 780 N N . TYR A 1 100 ? 6.494 1.017 2.131 1.00 91.25 100 TYR A N 1
ATOM 781 C CA . TYR A 1 100 ? 6.607 1.863 0.937 1.00 91.25 100 TYR A CA 1
ATOM 782 C C . TYR A 1 100 ? 7.771 1.450 0.028 1.00 91.25 100 TYR A C 1
ATOM 784 O O . TYR A 1 100 ? 7.625 1.459 -1.194 1.00 91.25 100 TYR A O 1
ATOM 792 N N . GLY A 1 101 ? 8.908 1.035 0.594 1.00 93.19 101 GLY A N 1
ATOM 793 C CA . GLY A 1 101 ? 10.018 0.476 -0.181 1.00 93.19 101 GLY A CA 1
ATOM 794 C C . GLY A 1 101 ? 9.630 -0.791 -0.946 1.00 93.19 101 GLY A C 1
ATOM 795 O O . GLY A 1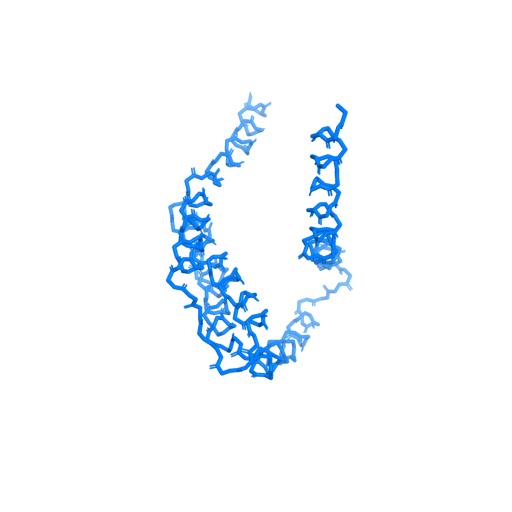 101 ? 9.940 -0.933 -2.133 1.00 93.19 101 GLY A O 1
ATOM 796 N N . LEU A 1 102 ? 8.888 -1.694 -0.301 1.00 94.12 102 LEU A N 1
ATOM 797 C CA . LEU A 1 102 ? 8.332 -2.894 -0.933 1.00 94.12 102 LEU A CA 1
ATOM 798 C C . LEU A 1 102 ? 7.297 -2.545 -2.009 1.00 94.12 102 LEU A C 1
ATOM 800 O O . LEU A 1 102 ? 7.300 -3.160 -3.071 1.00 94.12 102 LEU A O 1
ATOM 804 N N . PHE A 1 103 ? 6.455 -1.539 -1.771 1.00 90.38 103 PHE A N 1
ATOM 805 C CA . PHE A 1 103 ? 5.459 -1.090 -2.742 1.00 90.38 103 PHE A CA 1
ATOM 806 C C . PHE A 1 103 ? 6.120 -0.512 -4.002 1.00 90.38 103 PHE A C 1
ATOM 808 O O . PHE A 1 103 ? 5.815 -0.931 -5.118 1.00 90.38 103 PHE A O 1
ATOM 815 N N . ASN A 1 104 ? 7.100 0.381 -3.830 1.00 91.12 104 ASN A N 1
ATOM 816 C CA . ASN A 1 104 ? 7.833 0.997 -4.937 1.00 91.12 104 ASN A CA 1
ATOM 817 C C . ASN A 1 104 ? 8.669 -0.026 -5.715 1.00 91.12 104 ASN A C 1
ATOM 819 O O . ASN A 1 104 ? 8.668 -0.018 -6.945 1.00 91.12 104 ASN A O 1
ATOM 823 N N . SER A 1 105 ? 9.361 -0.931 -5.015 1.00 92.12 105 SER A N 1
ATOM 824 C CA . SER A 1 105 ? 10.129 -1.998 -5.667 1.00 92.12 105 SER A CA 1
ATOM 825 C C . SER A 1 105 ? 9.231 -3.002 -6.390 1.00 92.12 105 SER A C 1
ATOM 827 O O . SER A 1 105 ? 9.585 -3.426 -7.482 1.00 92.12 105 SER A O 1
ATOM 829 N N . GLY A 1 106 ? 8.061 -3.346 -5.842 1.00 91.56 106 GLY A N 1
ATOM 830 C CA . GLY A 1 106 ? 7.072 -4.193 -6.513 1.00 91.56 106 GLY A CA 1
ATOM 831 C C . GLY A 1 106 ? 6.481 -3.541 -7.764 1.00 91.56 106 GLY A C 1
ATOM 832 O O . GLY A 1 106 ? 6.350 -4.198 -8.791 1.00 91.56 106 GLY A O 1
ATOM 833 N N . SER A 1 107 ? 6.191 -2.238 -7.714 1.00 89.31 107 SER A N 1
ATOM 834 C CA . SER A 1 107 ? 5.735 -1.476 -8.884 1.00 89.31 107 SER A CA 1
ATOM 835 C C . SER A 1 107 ? 6.789 -1.453 -9.997 1.00 89.31 107 SER A C 1
ATOM 837 O O . SER A 1 107 ? 6.482 -1.738 -11.154 1.00 89.31 107 SER A O 1
ATOM 839 N N . LEU A 1 108 ? 8.053 -1.193 -9.644 1.00 88.62 108 LEU A N 1
ATOM 840 C CA . LEU A 1 108 ? 9.162 -1.237 -10.599 1.00 88.62 108 LEU A CA 1
ATOM 841 C C . LEU A 1 108 ? 9.353 -2.634 -11.200 1.00 88.62 108 LEU A C 1
ATOM 843 O O . LEU A 1 108 ? 9.605 -2.727 -12.394 1.00 88.62 108 LEU A O 1
ATOM 847 N N . ASP A 1 109 ? 9.199 -3.693 -10.404 1.00 90.12 109 ASP A N 1
ATOM 848 C CA . ASP A 1 109 ? 9.299 -5.090 -10.852 1.00 90.12 109 ASP A CA 1
ATOM 849 C C . ASP A 1 109 ? 8.243 -5.399 -11.933 1.00 90.12 109 ASP A C 1
ATOM 851 O O . ASP A 1 109 ? 8.560 -5.904 -13.013 1.00 90.12 109 ASP A O 1
ATOM 855 N N . VAL A 1 110 ? 6.995 -4.966 -11.707 1.00 90.06 110 VAL A N 1
ATOM 856 C CA . VAL A 1 110 ? 5.915 -5.055 -12.707 1.00 90.06 110 VAL A CA 1
ATOM 857 C C . VAL A 1 110 ? 6.246 -4.234 -13.955 1.00 90.06 110 VAL A C 1
ATOM 859 O O . VAL A 1 110 ? 6.069 -4.719 -15.072 1.00 90.06 110 VAL A O 1
ATOM 862 N N . ALA A 1 111 ? 6.753 -3.010 -13.787 1.00 89.00 111 ALA A N 1
ATOM 863 C CA . ALA A 1 111 ? 7.084 -2.118 -14.897 1.00 89.00 111 ALA A CA 1
ATOM 864 C C . ALA A 1 111 ? 8.258 -2.627 -15.751 1.00 89.00 111 ALA A C 1
ATOM 866 O O . ALA A 1 111 ? 8.263 -2.434 -16.966 1.00 89.00 111 ALA A O 1
ATOM 867 N N . THR A 1 112 ? 9.243 -3.297 -15.144 1.00 89.19 112 THR A N 1
ATOM 868 C CA . THR A 1 112 ? 10.360 -3.923 -15.869 1.00 89.19 112 THR A CA 1
ATOM 869 C C . THR A 1 112 ? 9.939 -5.150 -16.672 1.00 89.19 112 THR A C 1
ATOM 871 O O . THR A 1 112 ? 10.626 -5.538 -17.620 1.00 89.19 112 THR A O 1
ATOM 874 N N . GLY A 1 113 ? 8.799 -5.744 -16.328 1.00 86.75 113 GLY A N 1
ATOM 875 C CA . GLY A 1 113 ? 8.235 -6.897 -17.008 1.00 86.75 113 GLY A CA 1
ATOM 876 C C . GLY A 1 113 ? 8.916 -8.228 -16.657 1.00 86.75 113 GLY A C 1
ATOM 877 O O . GLY A 1 113 ? 9.989 -8.261 -16.048 1.00 86.75 113 GLY A O 1
ATOM 878 N N . PRO A 1 114 ? 8.297 -9.357 -17.046 1.00 84.19 114 PRO A N 1
ATOM 879 C CA . PRO A 1 114 ? 8.729 -10.687 -16.623 1.00 84.19 114 PRO A CA 1
ATOM 880 C C . PRO A 1 114 ? 10.1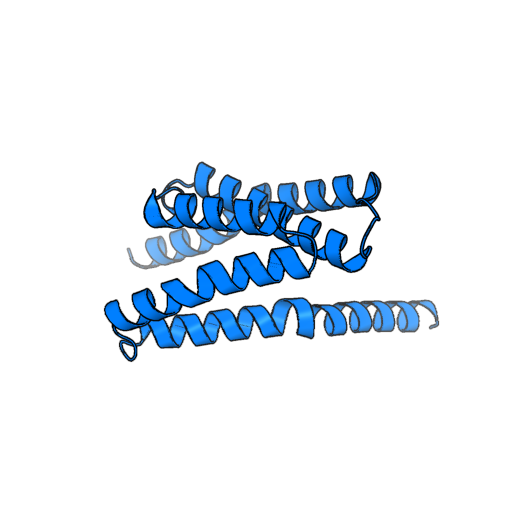61 -11.028 -17.055 1.00 84.19 114 PRO A C 1
ATOM 882 O O . PRO A 1 114 ? 10.536 -10.830 -18.208 1.00 84.19 114 PRO A O 1
ATOM 885 N N . GLY A 1 115 ? 10.940 -11.613 -16.140 1.00 79.19 115 GLY A N 1
ATOM 886 C CA . GLY A 1 115 ? 12.302 -12.092 -16.411 1.00 79.19 115 GLY A CA 1
ATOM 887 C C . GLY A 1 115 ? 13.396 -11.027 -16.302 1.00 79.19 115 GLY A C 1
ATOM 888 O O . GLY A 1 115 ? 14.574 -11.367 -16.406 1.00 79.19 115 GLY A O 1
ATOM 889 N N . ASN A 1 116 ? 13.029 -9.770 -16.046 1.00 84.12 116 ASN A N 1
ATOM 890 C CA . ASN A 1 116 ? 13.968 -8.703 -15.729 1.00 84.12 116 ASN A CA 1
ATOM 891 C C . ASN A 1 116 ? 14.064 -8.515 -14.213 1.00 84.12 116 ASN A C 1
ATOM 893 O O . ASN A 1 116 ? 13.096 -8.715 -13.489 1.00 84.12 116 ASN A O 1
ATOM 897 N N . SER A 1 117 ? 15.245 -8.125 -13.740 1.00 85.31 117 SER A N 1
ATOM 898 C CA . SER A 1 117 ? 15.470 -7.758 -12.340 1.00 85.31 117 SER A CA 1
ATOM 899 C C . SER A 1 117 ? 15.630 -6.250 -12.222 1.00 85.31 117 SER A C 1
ATOM 901 O O . SER A 1 117 ? 16.114 -5.592 -13.149 1.00 85.31 117 SER A O 1
ATOM 903 N N . LEU A 1 118 ? 15.313 -5.711 -11.045 1.00 86.88 118 LEU A N 1
ATOM 904 C CA . LEU A 1 118 ? 15.597 -4.316 -10.729 1.00 86.88 118 LEU A CA 1
ATOM 905 C C . LEU A 1 118 ? 17.079 -4.006 -10.945 1.00 86.88 118 LEU A C 1
ATOM 907 O O . LEU A 1 118 ? 17.969 -4.695 -10.438 1.00 86.88 118 LEU A O 1
ATOM 911 N N . SER A 1 119 ? 17.338 -2.934 -11.687 1.00 91.94 119 SER A N 1
ATOM 912 C CA . SER A 1 119 ? 18.693 -2.432 -11.867 1.00 91.94 119 SER A CA 1
ATOM 913 C C . SER A 1 119 ? 19.267 -1.960 -10.523 1.00 91.94 119 SER A C 1
ATOM 915 O O . SER A 1 119 ? 18.512 -1.519 -9.648 1.00 91.94 119 SER A O 1
ATOM 917 N N . PRO A 1 120 ? 20.601 -1.964 -10.348 1.00 91.62 120 PRO A N 1
ATOM 918 C CA . PRO A 1 120 ? 21.224 -1.433 -9.136 1.00 91.62 120 PRO A CA 1
ATOM 919 C C . PRO A 1 120 ? 20.778 -0.001 -8.826 1.00 91.62 120 PRO A C 1
ATOM 921 O O . PRO A 1 120 ? 20.551 0.345 -7.670 1.00 91.62 120 PRO A O 1
ATOM 924 N N . ILE A 1 121 ? 20.581 0.819 -9.863 1.00 91.75 121 ILE A N 1
ATOM 925 C CA . ILE A 1 121 ? 20.103 2.190 -9.695 1.00 91.75 121 ILE A CA 1
ATOM 926 C C . ILE A 1 121 ? 18.643 2.245 -9.234 1.00 91.75 121 ILE A C 1
ATOM 928 O O . ILE A 1 121 ? 18.321 3.055 -8.371 1.00 91.75 121 ILE A O 1
ATOM 932 N N . GLY A 1 122 ? 17.777 1.352 -9.727 1.00 87.81 122 GLY A N 1
ATOM 933 C CA . GLY A 1 122 ? 16.401 1.222 -9.242 1.00 87.81 122 GLY A CA 1
ATOM 934 C C . GLY A 1 122 ? 16.356 0.858 -7.757 1.00 87.81 122 GLY A C 1
ATOM 935 O O . GLY A 1 122 ? 15.639 1.492 -6.986 1.00 87.81 122 GLY A O 1
ATOM 936 N N . VAL A 1 123 ? 17.199 -0.084 -7.326 1.00 90.81 123 VAL A N 1
ATOM 937 C CA . VAL A 1 123 ? 17.321 -0.466 -5.908 1.00 90.81 123 VAL A CA 1
ATOM 938 C C . VAL A 1 123 ? 17.796 0.712 -5.051 1.00 90.81 123 VAL A C 1
ATOM 940 O O . VAL A 1 123 ? 17.201 0.991 -4.006 1.00 90.81 123 VAL A O 1
ATOM 943 N N . VAL A 1 124 ? 18.813 1.453 -5.504 1.00 93.00 124 VAL A N 1
ATOM 944 C CA . VAL A 1 124 ? 19.298 2.658 -4.809 1.00 93.00 124 VAL A CA 1
ATOM 945 C C . VAL A 1 124 ? 18.179 3.688 -4.668 1.00 93.00 124 VAL A C 1
ATOM 947 O O . VAL A 1 124 ? 17.934 4.164 -3.563 1.00 93.00 124 VAL A O 1
ATOM 950 N N . TRP A 1 125 ? 17.441 3.978 -5.741 1.00 91.50 125 TRP A N 1
ATOM 951 C CA . TRP A 1 125 ? 16.330 4.929 -5.693 1.00 91.50 125 TRP A CA 1
ATOM 952 C C . TRP A 1 125 ? 15.212 4.488 -4.748 1.00 91.50 125 TRP A C 1
ATOM 954 O O . TRP A 1 125 ? 14.767 5.289 -3.929 1.00 91.50 125 TRP A O 1
ATOM 964 N N . THR A 1 126 ? 14.805 3.214 -4.774 1.00 90.94 126 THR A N 1
ATOM 965 C CA . THR A 1 126 ? 13.802 2.705 -3.818 1.00 90.94 126 THR A CA 1
ATOM 966 C C . THR A 1 126 ? 14.265 2.829 -2.365 1.00 90.94 126 THR A C 1
ATOM 968 O O . THR A 1 126 ? 13.470 3.185 -1.493 1.00 90.94 126 THR A O 1
ATOM 971 N N . SER A 1 127 ? 15.559 2.618 -2.108 1.00 91.12 127 SER A N 1
ATOM 972 C CA . SER A 1 127 ? 16.158 2.770 -0.778 1.00 91.12 127 SER A CA 1
ATOM 973 C C . SER A 1 127 ? 16.175 4.232 -0.327 1.00 91.12 127 SER A C 1
ATOM 975 O O . SER A 1 127 ? 15.819 4.521 0.813 1.00 91.12 127 SER A O 1
ATOM 977 N N . ILE A 1 128 ? 16.521 5.162 -1.225 1.00 92.44 128 ILE A N 1
ATOM 978 C CA . ILE A 1 128 ? 16.507 6.605 -0.948 1.00 92.44 128 ILE A CA 1
ATOM 979 C C . ILE A 1 128 ? 15.094 7.063 -0.582 1.00 92.44 128 ILE A C 1
ATOM 981 O O . ILE A 1 128 ? 14.917 7.701 0.453 1.00 92.44 128 ILE A O 1
ATOM 985 N N . ILE A 1 129 ? 14.082 6.705 -1.380 1.00 90.00 129 ILE A N 1
ATOM 986 C CA . ILE A 1 129 ? 12.688 7.083 -1.102 1.00 90.00 129 ILE A CA 1
ATOM 987 C C . ILE A 1 129 ? 12.221 6.510 0.241 1.00 90.00 129 ILE A C 1
ATOM 989 O O . ILE A 1 129 ? 11.621 7.230 1.036 1.00 90.00 129 ILE A O 1
ATOM 993 N N . SER A 1 130 ? 12.560 5.254 0.540 1.00 90.69 130 SER A N 1
ATOM 994 C CA . SER A 1 130 ? 12.240 4.636 1.835 1.00 90.69 130 SER A CA 1
ATOM 995 C C . SER A 1 130 ? 12.903 5.379 3.003 1.00 90.69 130 SER A C 1
ATOM 997 O O . SER A 1 130 ? 12.265 5.625 4.023 1.00 90.69 130 SER A O 1
ATOM 999 N N . GLY A 1 131 ? 14.163 5.800 2.848 1.00 91.50 131 GLY A N 1
ATOM 1000 C CA . GLY A 1 131 ? 14.878 6.599 3.849 1.00 91.50 131 GLY A CA 1
ATOM 1001 C C . GLY A 1 131 ? 14.291 8.002 4.043 1.00 91.50 131 GLY A C 1
ATOM 1002 O O . GLY A 1 131 ? 14.206 8.489 5.172 1.00 91.50 131 GLY A O 1
ATOM 1003 N N . ILE A 1 132 ? 13.825 8.639 2.966 1.00 92.19 132 ILE A N 1
ATOM 1004 C CA . ILE A 1 132 ? 13.104 9.917 3.048 1.00 92.19 132 ILE A CA 1
ATOM 1005 C C . ILE A 1 132 ? 11.812 9.724 3.841 1.00 92.19 132 ILE A C 1
ATOM 1007 O O . ILE A 1 132 ? 11.545 10.490 4.761 1.00 92.19 132 ILE A O 1
ATOM 1011 N N . ILE A 1 133 ? 11.033 8.683 3.549 1.00 88.50 133 ILE A N 1
ATOM 1012 C CA . ILE A 1 133 ? 9.790 8.386 4.273 1.00 88.50 133 ILE A CA 1
ATOM 1013 C C . ILE A 1 133 ? 10.064 8.186 5.768 1.00 88.50 133 ILE A C 1
ATOM 1015 O O . ILE A 1 133 ? 9.446 8.863 6.589 1.00 88.50 133 ILE A O 1
ATOM 1019 N N . LEU A 1 134 ? 11.056 7.357 6.108 1.00 90.88 134 LEU A N 1
ATOM 1020 C CA . LEU A 1 134 ? 11.456 7.083 7.492 1.00 90.88 134 LEU A CA 1
ATOM 1021 C C . LEU A 1 134 ? 11.791 8.354 8.287 1.00 90.88 134 LEU A C 1
ATOM 1023 O O . LEU A 1 134 ? 11.504 8.443 9.477 1.00 90.88 134 LEU A O 1
ATOM 1027 N N . THR A 1 135 ? 12.424 9.329 7.635 1.00 88.81 135 THR A N 1
ATOM 1028 C CA . THR A 1 135 ? 12.887 10.564 8.284 1.00 88.81 135 THR A CA 1
ATOM 1029 C C . THR A 1 135 ? 11.865 11.698 8.245 1.00 88.81 135 THR A C 1
ATOM 1031 O O . THR A 1 135 ? 11.977 12.638 9.026 1.00 88.81 135 THR A O 1
ATOM 1034 N N . THR A 1 136 ? 10.862 11.641 7.363 1.00 86.25 136 THR A N 1
ATOM 1035 C CA . THR A 1 136 ? 9.916 12.754 7.154 1.00 86.25 136 THR A CA 1
ATOM 1036 C C . THR A 1 136 ? 8.527 12.508 7.724 1.00 86.25 136 THR A C 1
ATOM 1038 O O . THR A 1 136 ? 7.859 13.473 8.096 1.00 86.25 136 THR A O 1
ATOM 1041 N N . MET A 1 137 ? 8.075 11.258 7.850 1.00 79.75 137 MET A N 1
ATOM 1042 C CA . MET A 1 137 ? 6.731 10.978 8.371 1.00 79.75 137 MET A CA 1
ATOM 1043 C C . MET A 1 137 ? 6.534 11.416 9.826 1.00 79.75 137 MET A C 1
ATOM 1045 O O . MET A 1 137 ? 5.436 11.830 10.190 1.00 79.75 137 MET A O 1
ATOM 1049 N N . GLN A 1 138 ? 7.617 11.509 10.597 1.00 78.69 138 GLN A N 1
ATOM 1050 C CA . GLN A 1 138 ? 7.645 12.074 11.952 1.00 78.69 138 GLN A CA 1
ATOM 1051 C C . GLN A 1 138 ? 7.068 13.502 12.025 1.00 78.69 138 GLN A C 1
ATOM 1053 O O . GLN A 1 138 ? 6.515 13.914 13.043 1.00 78.69 138 GLN A O 1
ATOM 1058 N N . VAL A 1 139 ? 7.156 14.278 10.936 1.00 79.38 139 VAL A N 1
ATOM 1059 C CA . VAL A 1 139 ? 6.601 15.641 10.872 1.00 79.38 139 VAL A CA 1
ATOM 1060 C C . VAL A 1 139 ? 5.071 15.628 10.970 1.00 79.38 139 VAL A C 1
ATOM 1062 O O . VAL A 1 139 ? 4.477 16.588 11.463 1.00 79.38 139 VAL A O 1
ATOM 1065 N N . GLN A 1 140 ? 4.413 14.545 10.544 1.00 74.81 140 GLN A N 1
ATOM 1066 C CA . GLN A 1 140 ? 2.953 14.432 10.569 1.00 74.81 140 GLN A CA 1
ATOM 1067 C C . GLN A 1 140 ? 2.408 14.356 12.004 1.00 74.81 140 GLN A C 1
ATOM 1069 O O . GLN A 1 140 ? 1.342 14.913 12.281 1.00 74.81 140 GLN A O 1
ATOM 1074 N N . ASP A 1 141 ? 3.167 13.772 12.936 1.00 69.69 141 ASP A N 1
ATOM 1075 C CA . ASP A 1 141 ? 2.787 13.676 14.351 1.00 69.69 141 ASP A CA 1
ATOM 1076 C C . ASP A 1 141 ? 2.771 15.035 15.061 1.00 69.69 141 ASP A C 1
ATOM 1078 O O . ASP A 1 141 ? 1.954 15.266 15.958 1.00 69.69 141 ASP A O 1
ATOM 1082 N N . LEU A 1 142 ? 3.610 15.984 14.627 1.00 73.19 142 LEU A N 1
ATOM 1083 C CA . LEU A 1 142 ? 3.656 17.334 15.204 1.00 73.19 142 LEU A CA 1
ATOM 1084 C C . LEU A 1 142 ? 2.291 18.031 15.124 1.00 73.19 142 LEU A C 1
ATOM 1086 O O . LEU A 1 142 ? 1.906 18.777 16.027 1.00 73.19 142 LEU A O 1
ATOM 1090 N N . ARG A 1 143 ? 1.521 17.748 14.067 1.00 64.75 143 ARG A N 1
ATOM 1091 C CA . ARG A 1 143 ? 0.174 18.296 13.872 1.00 64.75 143 ARG A CA 1
ATOM 1092 C C . ARG A 1 143 ? -0.821 17.769 14.907 1.00 64.75 143 ARG A C 1
ATOM 1094 O O . ARG A 1 143 ? -1.702 18.510 15.341 1.00 64.75 143 ARG A O 1
ATOM 1101 N N . VAL A 1 144 ? -0.694 16.504 15.304 1.00 64.75 144 VAL A N 1
ATOM 1102 C CA . VAL A 1 144 ? -1.564 15.880 16.311 1.00 64.75 144 VAL A CA 1
ATOM 1103 C C . VAL A 1 144 ? -1.263 16.453 17.694 1.00 64.75 144 VAL A C 1
ATOM 1105 O O . VAL A 1 144 ? -2.188 16.843 18.407 1.00 64.75 144 VAL A O 1
ATOM 1108 N N . ILE A 1 145 ? 0.022 16.601 18.031 1.00 65.75 145 ILE A N 1
ATOM 1109 C CA . ILE A 1 145 ? 0.472 17.204 19.294 1.00 65.75 145 ILE A CA 1
ATOM 1110 C C . ILE A 1 145 ? -0.003 18.660 19.404 1.00 65.75 145 ILE A C 1
ATOM 1112 O O . ILE A 1 145 ? -0.539 19.053 20.438 1.00 65.75 145 ILE A O 1
ATOM 1116 N N . GLY A 1 146 ? 0.110 19.448 18.329 1.00 68.44 146 GLY A N 1
ATOM 1117 C CA . GLY A 1 146 ? -0.375 20.833 18.305 1.00 68.44 146 GLY A CA 1
ATOM 1118 C C . GLY A 1 146 ? -1.884 20.954 18.555 1.00 68.44 146 GLY A C 1
ATOM 1119 O O . GLY A 1 146 ? -2.319 21.802 19.331 1.00 68.44 146 GLY A O 1
ATOM 1120 N N . ASN A 1 147 ? -2.690 20.065 17.965 1.00 67.94 147 ASN A N 1
ATOM 1121 C CA . ASN A 1 147 ? -4.140 20.042 18.182 1.00 67.94 147 ASN A CA 1
ATOM 1122 C C . ASN A 1 147 ? -4.529 19.620 19.607 1.00 67.94 147 ASN A C 1
ATOM 1124 O O . ASN A 1 147 ? -5.556 20.072 20.111 1.00 67.94 147 ASN A O 1
ATOM 1128 N N . ALA A 1 148 ? -3.744 18.747 20.245 1.00 67.50 148 ALA A N 1
ATOM 1129 C CA . ALA A 1 148 ? -3.949 18.359 21.638 1.00 67.50 148 ALA A CA 1
ATOM 1130 C C . ALA A 1 148 ? -3.571 19.498 22.600 1.00 67.50 148 ALA A C 1
ATOM 1132 O O . ALA A 1 148 ? -4.333 19.796 23.514 1.00 67.50 148 ALA A O 1
ATOM 1133 N N . ALA A 1 149 ? -2.449 20.181 22.351 1.00 64.88 149 ALA A N 1
ATOM 1134 C CA . ALA A 1 149 ? -2.001 21.325 23.145 1.00 64.88 149 ALA A CA 1
ATOM 1135 C C . ALA A 1 149 ? -2.959 22.526 23.055 1.00 64.88 149 ALA A C 1
ATOM 1137 O O . ALA A 1 149 ? -3.156 23.219 24.042 1.00 64.88 149 ALA A O 1
ATOM 1138 N N . ALA A 1 150 ? -3.601 22.746 21.903 1.00 66.94 150 ALA A N 1
ATOM 1139 C CA . ALA A 1 150 ? -4.589 23.812 21.714 1.00 66.94 150 ALA A CA 1
ATOM 1140 C C . ALA A 1 150 ? -5.955 23.549 22.389 1.00 66.94 150 ALA A C 1
ATOM 1142 O O . ALA A 1 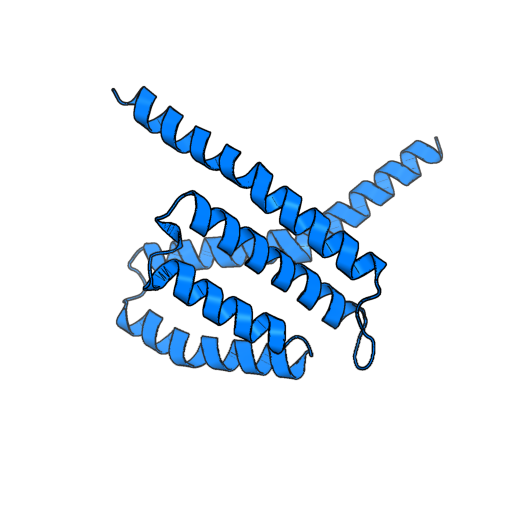150 ? -6.843 24.397 22.320 1.00 66.94 150 ALA A O 1
ATOM 1143 N N . ARG A 1 151 ? -6.160 22.365 22.983 1.00 63.22 151 ARG A N 1
ATOM 1144 C CA . ARG A 1 151 ? -7.389 21.979 23.704 1.00 63.22 151 ARG A CA 1
ATOM 1145 C C . ARG A 1 151 ? -7.235 22.019 25.233 1.00 63.22 151 ARG A C 1
ATOM 1147 O O . ARG A 1 151 ? -8.185 21.650 25.923 1.00 63.22 151 ARG A O 1
ATOM 1154 N N . LEU A 1 152 ? -6.069 22.433 25.734 1.00 59.19 152 LEU A N 1
ATOM 1155 C CA . LEU A 1 152 ? -5.768 22.691 27.147 1.00 59.19 152 LEU A CA 1
ATOM 1156 C C . LEU A 1 152 ? -5.769 24.201 27.411 1.00 59.19 152 LEU A C 1
ATOM 1158 O O . LEU A 1 152 ? -6.160 24.580 28.536 1.00 59.19 152 LEU A O 1
#

Radius of gyration: 18.83 Å; chains: 1; bounding box: 44×44×52 Å